Protein AF-A0A1I7A4M7-F1 (afdb_monomer_lite)

Foldseek 3Di:
DVLVVLLVVLVVLLVVLLVQLVVLLVVLVVVLVVVVVVCVVVVDDDDNVVSVLSNVVSNLVSVVSVLVSLVSVCVSPVDPVSVVVSVVSVVVSVVVVVVSVVVVVVVVVPD

InterPro domains:
  IPR012427 Protein of unknown function DUF1622 [PF07784] (28-104)
  IPR012427 Protein of unknown function DUF1622 [PTHR38468] (1-109)

Structure (mmCIF, N/CA/C/O backbone):
data_AF-A0A1I7A4M7-F1
#
_entry.id   AF-A0A1I7A4M7-F1
#
loop_
_atom_site.group_PDB
_atom_site.id
_atom_site.type_symbol
_atom_site.label_atom_id
_atom_site.label_alt_id
_atom_site.label_comp_id
_atom_site.label_asym_id
_atom_site.label_entity_id
_atom_site.label_seq_id
_atom_site.pdbx_PDB_ins_code
_atom_site.Cartn_x
_atom_site.Cartn_y
_atom_site.Cartn_z
_atom_site.occupancy
_atom_site.B_iso_or_equiv
_atom_site.auth_seq_id
_atom_site.auth_comp_id
_atom_site.auth_asym_id
_atom_site.auth_atom_id
_atom_site.pdbx_PDB_model_num
ATOM 1 N N . MET A 1 1 ? 12.542 -7.940 -30.886 1.00 61.12 1 MET A N 1
ATOM 2 C CA . MET A 1 1 ? 11.797 -9.110 -30.362 1.00 61.12 1 MET A CA 1
ATOM 3 C C . MET A 1 1 ? 11.952 -9.257 -28.851 1.00 61.12 1 MET A C 1
ATOM 5 O O . MET A 1 1 ? 10.931 -9.284 -28.189 1.00 61.12 1 MET A O 1
ATOM 9 N N . VAL A 1 2 ? 13.169 -9.281 -28.287 1.00 62.47 2 VAL A N 1
ATOM 10 C CA . VAL A 1 2 ? 13.389 -9.433 -26.826 1.00 62.47 2 VAL A CA 1
ATOM 11 C C . VAL A 1 2 ? 12.751 -8.315 -25.977 1.00 62.47 2 VAL A C 1
ATOM 13 O O . VAL A 1 2 ? 12.215 -8.607 -24.913 1.00 62.47 2 VAL A O 1
ATOM 16 N N . SER A 1 3 ? 1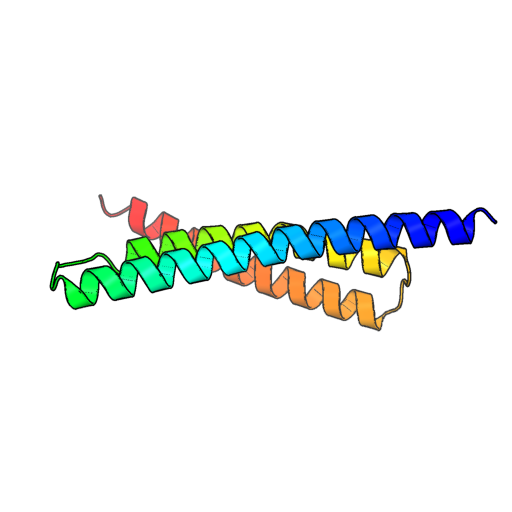2.721 -7.067 -26.464 1.00 75.94 3 SER A N 1
ATOM 17 C CA . SER A 1 3 ? 12.083 -5.941 -25.757 1.00 75.94 3 SER A CA 1
ATOM 18 C C . SER A 1 3 ? 10.575 -6.127 -25.544 1.00 75.94 3 SER A C 1
ATOM 20 O O . SER A 1 3 ? 10.093 -5.930 -24.437 1.00 75.94 3 SER A O 1
ATOM 22 N N . GLY A 1 4 ? 9.842 -6.602 -26.557 1.00 81.44 4 GLY A N 1
ATOM 23 C CA . GLY A 1 4 ? 8.390 -6.807 -26.455 1.00 81.44 4 GLY A CA 1
ATOM 24 C C . GLY A 1 4 ? 7.991 -7.926 -25.484 1.00 81.44 4 GLY A C 1
ATOM 25 O O . GLY A 1 4 ? 6.978 -7.816 -24.793 1.00 81.44 4 GLY A O 1
ATOM 26 N N . TYR A 1 5 ? 8.805 -8.983 -25.371 1.00 85.00 5 TYR A N 1
ATOM 27 C CA . TYR A 1 5 ? 8.582 -10.034 -24.370 1.00 85.00 5 TYR A CA 1
ATOM 28 C C . TYR A 1 5 ? 8.821 -9.527 -22.945 1.00 85.00 5 TYR A C 1
ATOM 30 O O . TYR A 1 5 ? 8.071 -9.895 -22.045 1.00 85.00 5 TYR A O 1
ATOM 38 N N . MET A 1 6 ? 9.826 -8.668 -22.745 1.00 85.38 6 MET A N 1
ATOM 39 C CA . MET A 1 6 ? 10.116 -8.082 -21.435 1.00 85.38 6 MET A CA 1
ATOM 40 C C . MET A 1 6 ? 9.010 -7.122 -20.985 1.00 85.38 6 MET A C 1
ATOM 42 O O . MET A 1 6 ? 8.553 -7.214 -19.852 1.00 85.38 6 MET A O 1
ATOM 46 N N . GLU A 1 7 ? 8.522 -6.255 -21.875 1.00 86.94 7 GLU A N 1
ATOM 47 C CA . GLU A 1 7 ? 7.403 -5.355 -21.565 1.00 86.94 7 GLU A CA 1
ATOM 48 C C . GLU A 1 7 ? 6.135 -6.128 -21.202 1.00 86.94 7 GLU A C 1
ATOM 50 O O . GLU A 1 7 ? 5.503 -5.847 -20.188 1.00 86.94 7 GLU A O 1
ATOM 55 N N . THR A 1 8 ? 5.796 -7.153 -21.986 1.00 89.31 8 THR A N 1
ATOM 56 C CA . THR A 1 8 ? 4.626 -7.997 -21.707 1.00 89.31 8 THR A CA 1
ATOM 57 C C . THR A 1 8 ? 4.773 -8.715 -20.366 1.00 89.31 8 THR A C 1
ATOM 59 O O . THR A 1 8 ? 3.818 -8.794 -19.597 1.00 89.31 8 THR A O 1
ATOM 62 N N . PHE A 1 9 ? 5.974 -9.214 -20.059 1.00 90.00 9 PHE A N 1
ATOM 63 C CA . PHE A 1 9 ? 6.267 -9.847 -18.777 1.00 90.00 9 PHE A CA 1
ATOM 64 C C . PHE A 1 9 ? 6.063 -8.873 -17.611 1.00 90.00 9 PHE A C 1
ATOM 66 O O . PHE A 1 9 ? 5.338 -9.200 -16.674 1.00 90.00 9 PHE A O 1
ATOM 73 N N . LEU A 1 10 ? 6.633 -7.666 -17.687 1.00 91.31 10 LEU A N 1
ATOM 74 C CA . LEU A 1 10 ? 6.471 -6.644 -16.650 1.00 91.31 10 LEU A CA 1
ATOM 75 C C . LEU A 1 10 ? 4.997 -6.280 -16.440 1.00 91.31 10 LEU A C 1
ATOM 77 O O . LEU A 1 10 ? 4.543 -6.298 -15.301 1.00 91.31 10 LEU A O 1
ATOM 81 N N . LEU A 1 11 ? 4.237 -6.061 -17.518 1.00 90.62 11 LEU A N 1
ATOM 82 C CA . LEU A 1 11 ? 2.811 -5.718 -17.450 1.00 90.62 11 LEU A CA 1
ATOM 83 C C . LEU A 1 11 ? 1.965 -6.808 -16.784 1.00 90.62 11 LEU A C 1
ATOM 85 O O . LEU A 1 11 ? 1.071 -6.507 -15.995 1.00 90.62 11 LEU A O 1
ATOM 89 N N . VAL A 1 12 ? 2.238 -8.083 -17.078 1.00 94.75 12 VAL A N 1
ATOM 90 C CA . VAL A 1 12 ? 1.516 -9.200 -16.451 1.00 94.75 12 VAL A CA 1
ATOM 91 C C . VAL A 1 12 ? 1.764 -9.219 -14.945 1.00 94.75 12 VAL A C 1
ATOM 93 O O . VAL A 1 12 ? 0.819 -9.365 -14.172 1.00 94.75 12 VAL A O 1
ATOM 96 N N . PHE A 1 13 ? 3.014 -9.054 -14.510 1.00 93.62 13 PHE A N 1
ATOM 97 C CA . PHE A 1 13 ? 3.335 -9.030 -13.084 1.00 93.62 13 PHE A CA 1
ATOM 98 C C . PHE A 1 13 ? 2.795 -7.780 -12.391 1.00 93.62 13 PHE A C 1
ATOM 100 O O . PHE A 1 13 ? 2.234 -7.900 -11.305 1.00 93.62 13 PHE A O 1
ATOM 107 N N . GLU A 1 14 ? 2.904 -6.613 -13.019 1.00 92.81 14 GLU A N 1
ATOM 108 C CA . GLU A 1 14 ? 2.339 -5.357 -12.526 1.00 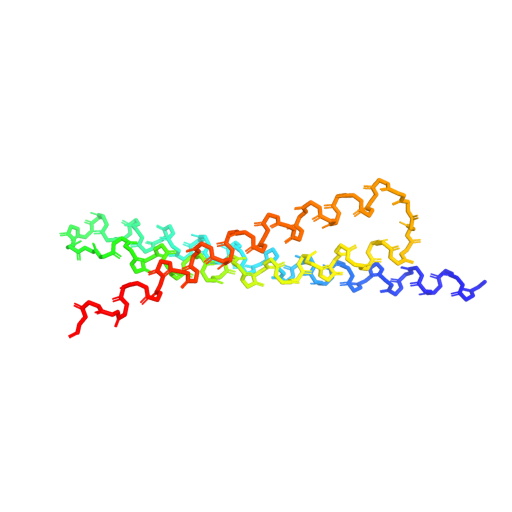92.81 14 GLU A CA 1
ATOM 109 C C . GLU A 1 14 ? 0.839 -5.512 -12.244 1.00 92.81 14 GLU A C 1
ATOM 111 O O . GLU A 1 14 ? 0.402 -5.306 -11.111 1.00 92.81 14 GLU A O 1
ATOM 116 N N . LEU A 1 15 ? 0.081 -6.032 -13.216 1.00 93.62 15 LEU A N 1
ATOM 117 C CA . LEU A 1 15 ? -1.349 -6.295 -13.066 1.00 93.62 15 LEU A CA 1
ATOM 118 C C . LEU A 1 15 ? -1.648 -7.314 -11.957 1.00 93.62 15 LEU A C 1
ATOM 120 O O . LEU A 1 15 ? -2.614 -7.157 -11.210 1.00 93.62 15 LEU A O 1
ATOM 124 N N . LEU A 1 16 ? -0.837 -8.368 -11.828 1.00 96.81 16 LEU A N 1
ATOM 125 C CA . LEU A 1 16 ? -1.013 -9.372 -10.777 1.00 96.81 16 LEU A CA 1
ATOM 126 C C . LEU A 1 16 ? -0.806 -8.776 -9.381 1.00 96.81 16 LEU A C 1
ATOM 128 O O . LEU A 1 16 ? -1.638 -8.990 -8.496 1.00 96.81 16 LEU A O 1
ATOM 132 N N . PHE A 1 17 ? 0.280 -8.028 -9.169 1.00 94.94 17 PHE A N 1
ATOM 133 C CA . PHE A 1 17 ? 0.549 -7.379 -7.884 1.00 94.94 17 PHE A CA 1
ATOM 134 C C . PHE A 1 17 ? -0.519 -6.327 -7.570 1.00 94.94 17 PHE A C 1
ATOM 136 O O . PHE A 1 17 ? -1.023 -6.295 -6.446 1.00 94.94 17 PHE A O 1
ATOM 143 N N . GLU A 1 18 ? -0.927 -5.529 -8.557 1.00 93.06 18 GLU A N 1
ATOM 144 C CA . GLU A 1 18 ? -1.997 -4.545 -8.405 1.00 93.06 18 GLU A CA 1
ATOM 145 C C . GLU A 1 18 ? -3.320 -5.211 -8.010 1.00 93.06 18 GLU A C 1
ATOM 147 O O . GLU A 1 18 ? -3.953 -4.802 -7.032 1.00 93.06 18 GLU A O 1
ATOM 152 N N . ALA A 1 19 ? -3.718 -6.282 -8.702 1.00 96.25 19 ALA A N 1
ATOM 153 C CA . ALA A 1 19 ? -4.952 -7.006 -8.418 1.00 96.25 19 ALA A CA 1
ATOM 154 C C . ALA A 1 19 ? -4.952 -7.608 -7.005 1.00 96.25 19 ALA A C 1
ATOM 156 O O . ALA A 1 19 ? -5.937 -7.480 -6.274 1.00 96.25 19 ALA A O 1
ATOM 157 N N . VAL A 1 20 ? -3.842 -8.225 -6.586 1.00 96.56 20 VAL A N 1
ATOM 158 C CA . VAL A 1 20 ? -3.710 -8.809 -5.242 1.00 96.56 20 VAL A CA 1
ATOM 159 C C . VAL A 1 20 ? -3.732 -7.723 -4.165 1.00 96.56 20 VAL A C 1
ATOM 161 O O . VAL A 1 20 ? -4.484 -7.841 -3.193 1.00 96.56 20 VAL A O 1
ATOM 164 N N . GLY A 1 21 ? -2.964 -6.644 -4.344 1.00 93.12 21 GLY A N 1
ATOM 165 C CA . GLY A 1 21 ? -2.943 -5.507 -3.422 1.00 93.12 21 GLY A CA 1
ATOM 166 C C . GLY A 1 21 ? -4.327 -4.880 -3.263 1.00 93.12 21 GLY A C 1
ATOM 167 O O . GLY A 1 21 ? -4.810 -4.707 -2.139 1.00 93.12 21 GLY A O 1
ATOM 168 N N . THR A 1 22 ? -5.006 -4.631 -4.385 1.00 93.31 22 THR A N 1
ATOM 169 C CA . THR A 1 22 ? -6.383 -4.120 -4.433 1.00 93.31 22 THR A CA 1
ATOM 170 C C . THR A 1 22 ? -7.344 -5.041 -3.689 1.00 93.31 22 THR A C 1
ATOM 172 O O . THR A 1 22 ? -8.092 -4.589 -2.820 1.00 93.31 22 THR A O 1
ATOM 175 N N . ALA A 1 23 ? -7.308 -6.346 -3.974 1.00 96.94 23 ALA A N 1
ATOM 176 C CA . ALA A 1 23 ? -8.197 -7.324 -3.355 1.00 96.94 23 ALA A CA 1
ATOM 177 C C . ALA A 1 23 ? -8.037 -7.366 -1.828 1.00 96.94 23 ALA A C 1
ATOM 179 O O . ALA A 1 23 ? -9.030 -7.410 -1.098 1.00 96.94 23 ALA A O 1
ATOM 180 N N . ILE A 1 24 ? -6.800 -7.293 -1.326 1.00 94.19 24 ILE A N 1
ATOM 181 C CA . ILE A 1 24 ? -6.505 -7.264 0.113 1.00 94.19 24 ILE A CA 1
ATOM 182 C C . ILE A 1 24 ? -7.064 -5.996 0.767 1.00 94.19 24 ILE A C 1
ATOM 184 O O . ILE A 1 24 ? -7.682 -6.085 1.835 1.00 94.19 24 ILE A O 1
ATOM 188 N N . ILE A 1 25 ? -6.867 -4.828 0.144 1.00 92.00 25 ILE A N 1
ATOM 189 C CA . ILE A 1 25 ? -7.362 -3.539 0.651 1.00 92.00 25 ILE A CA 1
ATOM 190 C C . ILE A 1 25 ? -8.891 -3.551 0.707 1.00 92.00 25 ILE A C 1
ATOM 192 O O . ILE A 1 25 ? -9.466 -3.256 1.758 1.00 92.00 25 ILE A O 1
ATOM 196 N N . ILE A 1 26 ? -9.547 -3.968 -0.381 1.00 93.75 26 ILE A N 1
ATOM 197 C CA . ILE A 1 26 ? -11.008 -4.071 -0.466 1.00 93.75 26 ILE A CA 1
ATOM 198 C C . ILE A 1 26 ? -11.538 -5.037 0.594 1.00 93.75 26 ILE A C 1
ATOM 200 O O . ILE A 1 26 ? -12.434 -4.683 1.360 1.00 93.75 26 ILE A O 1
ATOM 204 N N . TYR A 1 27 ? -10.961 -6.235 0.705 1.00 94.56 27 TYR A N 1
ATOM 205 C CA . TYR A 1 27 ? -11.366 -7.213 1.713 1.00 94.56 27 TYR A CA 1
ATOM 206 C C . TYR A 1 27 ? -11.175 -6.688 3.143 1.00 94.56 27 TYR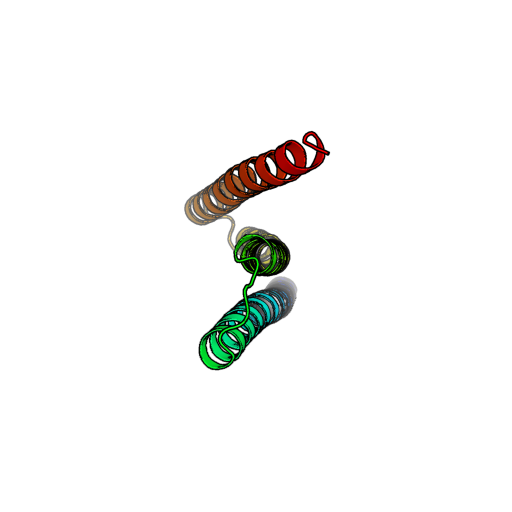 A C 1
ATOM 208 O O . TYR A 1 27 ? -12.001 -6.934 4.026 1.00 94.56 27 TYR A O 1
ATOM 216 N N . GLY A 1 28 ? -10.085 -5.961 3.400 1.00 91.88 28 GLY A N 1
ATOM 217 C CA . GLY A 1 28 ? -9.842 -5.306 4.679 1.00 91.88 28 GLY A CA 1
ATOM 218 C C . GLY A 1 28 ? -10.915 -4.281 5.022 1.00 91.88 28 GLY A C 1
ATOM 219 O O . GLY A 1 28 ? -11.487 -4.363 6.111 1.00 91.88 28 GLY A O 1
ATOM 220 N N . GLY A 1 29 ? -11.221 -3.390 4.078 1.00 91.31 29 GLY A N 1
ATOM 221 C CA . GLY A 1 29 ? -12.267 -2.377 4.202 1.00 91.31 29 GLY A CA 1
ATOM 222 C C . GLY A 1 29 ? -13.646 -2.990 4.420 1.00 91.31 29 GLY A C 1
ATOM 223 O O . GLY A 1 29 ? -14.303 -2.675 5.408 1.00 91.31 29 GLY A O 1
ATOM 224 N N . LEU A 1 30 ? -14.052 -3.938 3.571 1.00 93.94 30 LEU A N 1
ATOM 225 C CA . LEU A 1 30 ? -15.341 -4.624 3.688 1.00 93.94 30 LEU A CA 1
ATOM 226 C C . LEU A 1 30 ? -15.489 -5.345 5.029 1.00 93.94 30 LEU A C 1
ATOM 228 O O . LEU A 1 30 ? -16.518 -5.196 5.687 1.00 93.94 30 LEU A O 1
ATOM 232 N N . LYS A 1 31 ? -14.461 -6.080 5.479 1.00 92.38 31 LYS A N 1
ATOM 233 C CA . LYS A 1 31 ? -14.492 -6.754 6.788 1.00 92.38 31 LYS A CA 1
ATOM 234 C C . LYS A 1 31 ? -14.666 -5.742 7.923 1.00 92.38 31 LYS A C 1
ATOM 236 O O . LYS A 1 31 ? -15.463 -5.991 8.823 1.00 92.38 31 LYS A O 1
ATOM 241 N N . ALA A 1 32 ? -13.935 -4.627 7.891 1.00 89.62 32 ALA A N 1
ATOM 242 C CA . ALA A 1 32 ? -14.025 -3.594 8.920 1.00 89.62 32 ALA A CA 1
ATOM 243 C C . ALA A 1 32 ? -15.416 -2.942 8.942 1.00 89.62 32 ALA A C 1
ATOM 245 O O . ALA A 1 32 ? -16.041 -2.883 9.999 1.00 89.62 32 ALA A O 1
ATOM 246 N N . THR A 1 33 ? -15.942 -2.547 7.780 1.00 89.38 33 THR A N 1
ATOM 247 C CA . THR A 1 33 ? -17.286 -1.966 7.652 1.00 89.38 33 THR A CA 1
ATOM 248 C C . THR A 1 33 ? -18.365 -2.936 8.124 1.00 89.38 33 THR A C 1
ATOM 250 O O . THR A 1 33 ? -19.236 -2.551 8.898 1.00 89.38 33 THR A O 1
ATOM 253 N N . PHE A 1 34 ? -18.287 -4.211 7.733 1.00 90.56 34 PHE A N 1
ATOM 254 C CA . PHE A 1 34 ? -19.249 -5.230 8.156 1.00 90.56 34 PHE A CA 1
ATOM 255 C C . PHE A 1 34 ? -19.208 -5.459 9.673 1.00 90.56 34 PHE A C 1
ATOM 257 O O . PHE A 1 34 ? -20.249 -5.518 10.322 1.00 90.56 34 PHE A O 1
ATOM 264 N N . GLN A 1 35 ? -18.012 -5.526 10.269 1.00 86.62 35 GLN A N 1
ATOM 265 C CA . GLN A 1 35 ? -17.858 -5.663 11.720 1.00 86.62 35 GLN A CA 1
ATOM 266 C C . GLN A 1 35 ? -18.423 -4.469 12.495 1.00 86.62 35 GLN A C 1
ATOM 268 O O . GLN A 1 35 ? -19.033 -4.679 13.545 1.00 86.62 35 GLN A O 1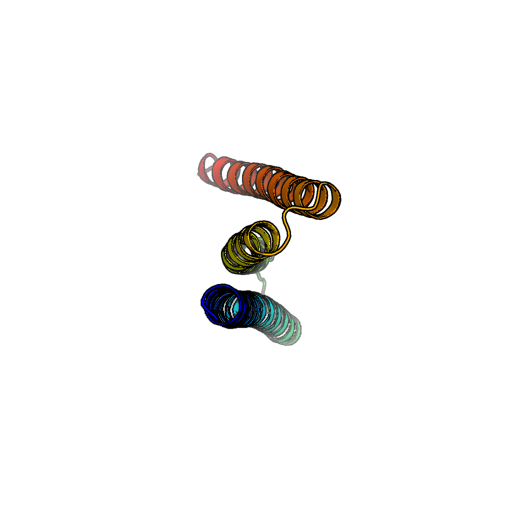
ATOM 273 N N . LEU A 1 36 ? -18.220 -3.244 11.998 1.00 85.62 36 LEU A N 1
ATOM 274 C CA . LEU A 1 36 ? -18.785 -2.033 12.594 1.00 85.62 36 LEU A CA 1
ATOM 275 C C . LEU A 1 36 ? -20.310 -2.046 12.491 1.00 85.62 36 LEU A C 1
ATOM 277 O O . LEU A 1 36 ? -20.989 -1.916 13.506 1.00 85.62 36 LEU A O 1
ATOM 281 N N . PHE A 1 37 ? -20.841 -2.305 11.296 1.00 87.19 37 PHE A N 1
ATOM 282 C CA . PHE A 1 37 ? -22.278 -2.319 11.043 1.00 87.19 37 PHE A CA 1
ATOM 283 C C . PHE A 1 37 ? -23.016 -3.347 11.911 1.00 87.19 37 PHE A C 1
ATOM 285 O O . PHE A 1 37 ? -23.982 -2.996 12.586 1.00 87.19 37 PHE A O 1
ATOM 292 N N . LEU A 1 38 ? -22.540 -4.600 11.975 1.00 83.88 38 LEU A N 1
ATOM 293 C CA . LEU A 1 38 ? -23.182 -5.615 12.818 1.00 83.88 38 LEU A CA 1
ATOM 294 C C . LEU A 1 38 ? -23.163 -5.242 14.298 1.00 83.88 38 LEU A C 1
ATOM 296 O O . LEU A 1 38 ? -24.137 -5.501 14.998 1.00 83.88 38 LEU A O 1
ATOM 300 N N . ARG A 1 39 ? -22.061 -4.681 14.802 1.00 80.62 39 ARG A N 1
ATOM 301 C CA . ARG A 1 39 ? -21.924 -4.376 16.234 1.00 80.62 39 ARG A CA 1
ATOM 302 C C . ARG A 1 39 ? -22.728 -3.154 16.654 1.00 80.62 39 ARG A C 1
ATOM 304 O O . ARG A 1 39 ? -23.249 -3.169 17.768 1.00 80.62 39 ARG A O 1
ATOM 311 N N . GLU A 1 40 ? -22.872 -2.174 15.766 1.00 82.12 40 GLU A N 1
ATOM 312 C CA . GLU A 1 40 ? -23.753 -1.021 15.954 1.00 82.12 40 GLU A CA 1
ATOM 313 C C . GLU A 1 40 ? -25.217 -1.477 16.053 1.00 82.12 40 GLU A C 1
ATOM 315 O O . GLU A 1 40 ? -25.914 -1.153 17.014 1.00 82.12 40 GLU A O 1
ATOM 320 N N . VAL A 1 41 ? -25.654 -2.354 15.139 1.00 81.19 41 VAL A N 1
ATOM 321 C CA . VAL A 1 41 ? -27.001 -2.953 15.175 1.00 81.19 41 VAL A CA 1
ATOM 322 C C . VAL A 1 41 ? -27.209 -3.802 16.436 1.00 81.19 41 VAL A C 1
ATOM 324 O O . VAL A 1 41 ? -28.289 -3.786 17.026 1.00 81.19 41 VAL A O 1
ATOM 327 N N . LEU A 1 42 ? -26.175 -4.514 16.897 1.00 80.44 42 LEU A N 1
ATOM 328 C CA . LEU A 1 42 ? -26.243 -5.383 18.077 1.00 80.44 42 LEU A CA 1
ATOM 329 C C . LEU A 1 42 ? -26.045 -4.645 19.420 1.00 80.44 42 LEU A C 1
ATOM 331 O O . LEU A 1 42 ? -26.049 -5.305 20.461 1.00 80.44 42 LEU A O 1
ATOM 335 N N . LYS A 1 43 ? -25.843 -3.313 19.418 1.00 76.25 43 LYS A N 1
ATOM 336 C CA . LYS A 1 43 ? -25.600 -2.454 20.602 1.00 76.25 43 LYS A CA 1
ATOM 337 C C . LYS A 1 43 ? -24.561 -3.009 21.590 1.00 76.25 43 LYS A C 1
ATOM 339 O O . LYS A 1 43 ? -24.693 -2.864 22.807 1.00 76.25 43 LYS A O 1
ATOM 344 N N . ARG A 1 44 ? -23.528 -3.694 21.095 1.00 70.81 44 ARG A N 1
ATOM 345 C CA . ARG A 1 44 ? -22.465 -4.257 21.945 1.00 70.81 44 ARG A CA 1
ATOM 346 C C . ARG A 1 44 ? -21.337 -3.236 22.107 1.00 70.81 44 ARG A C 1
ATOM 348 O O . ARG A 1 44 ? -20.917 -2.668 21.100 1.00 70.81 44 ARG A O 1
ATOM 355 N N . PRO A 1 45 ? -20.769 -3.063 23.318 1.00 66.00 45 PRO A N 1
ATOM 356 C CA . PRO A 1 45 ? -19.549 -2.283 23.469 1.00 66.00 45 PRO A CA 1
ATOM 357 C C . PRO A 1 45 ? -18.461 -2.926 22.608 1.00 66.00 45 PRO A C 1
ATOM 359 O O . PRO A 1 45 ? -18.212 -4.136 22.680 1.00 66.00 45 PRO A O 1
ATOM 362 N N . TYR A 1 46 ? -17.853 -2.133 21.735 1.00 67.44 46 TYR A N 1
ATOM 363 C CA . TYR A 1 46 ? -16.808 -2.603 20.845 1.00 67.44 46 TYR A CA 1
ATOM 364 C C . TYR A 1 46 ? -15.588 -1.711 20.953 1.00 67.44 46 TYR A C 1
ATOM 366 O O . TYR A 1 46 ? -15.667 -0.521 21.238 1.00 67.44 46 TYR A O 1
ATOM 374 N N . ASN A 1 47 ? -14.436 -2.331 20.739 1.00 77.50 47 ASN A N 1
ATOM 375 C CA . ASN A 1 47 ? -13.178 -1.628 20.785 1.00 77.50 47 ASN A CA 1
ATOM 376 C C . ASN A 1 47 ? -12.849 -1.153 19.361 1.00 77.50 47 ASN A C 1
ATOM 378 O O . ASN A 1 47 ? -12.306 -1.915 18.555 1.00 77.50 47 ASN A O 1
ATOM 382 N N . LEU A 1 48 ? -13.251 0.086 19.054 1.00 77.81 48 LEU A N 1
ATOM 383 C CA . LEU A 1 48 ? -12.965 0.793 17.798 1.00 77.81 48 LEU A CA 1
ATOM 384 C C . LEU A 1 48 ? -11.491 0.683 17.406 1.00 77.81 48 LEU A C 1
ATOM 386 O O . LEU A 1 48 ? -11.167 0.464 16.238 1.00 77.81 48 LEU A O 1
ATOM 390 N N . GLU A 1 49 ? -10.597 0.767 18.390 1.00 78.75 49 GLU A N 1
ATOM 391 C CA . GLU A 1 49 ? -9.156 0.700 18.169 1.00 78.75 49 GLU A CA 1
ATOM 392 C C . GLU A 1 49 ? -8.730 -0.662 17.621 1.00 78.75 49 GLU A C 1
ATOM 394 O O . GLU A 1 49 ? -7.860 -0.728 16.754 1.00 78.75 49 GLU A O 1
ATOM 399 N N . LYS A 1 50 ? -9.372 -1.759 18.048 1.00 81.62 50 LYS A N 1
ATOM 400 C CA . LYS A 1 50 ? -9.074 -3.100 17.516 1.00 81.62 50 LYS A CA 1
ATOM 401 C C . LYS A 1 50 ? -9.452 -3.217 16.040 1.00 81.62 50 LYS A C 1
ATOM 403 O O . LYS A 1 50 ? -8.633 -3.689 15.253 1.00 81.62 50 LYS A O 1
ATOM 408 N N . VAL A 1 51 ? -10.647 -2.758 15.658 1.00 84.88 51 VAL A N 1
ATOM 409 C CA . VAL A 1 51 ? -11.108 -2.792 14.255 1.00 84.88 51 VAL A CA 1
ATOM 410 C C . VAL A 1 51 ? -10.230 -1.894 13.385 1.00 84.88 51 VAL A C 1
ATOM 412 O O . VAL A 1 51 ? -9.763 -2.329 12.332 1.00 84.88 51 VAL A O 1
ATOM 415 N N . ARG A 1 52 ? -9.923 -0.677 13.856 1.00 83.56 52 ARG A N 1
ATOM 416 C CA . ARG A 1 52 ? -9.013 0.252 13.174 1.00 83.56 52 ARG A CA 1
ATOM 417 C C . ARG A 1 52 ? -7.634 -0.370 12.979 1.00 83.56 52 ARG A C 1
ATOM 419 O O . ARG A 1 52 ? -7.117 -0.355 11.872 1.00 83.56 52 ARG A O 1
ATOM 426 N N . LYS A 1 53 ? -7.057 -0.985 14.013 1.00 83.94 53 LYS A N 1
ATOM 427 C CA . LYS A 1 53 ? -5.739 -1.630 13.940 1.00 83.94 53 LYS A CA 1
ATOM 428 C C . LYS A 1 53 ? -5.714 -2.807 12.965 1.00 83.94 53 LYS A C 1
ATOM 430 O O . LYS A 1 53 ? -4.741 -2.954 12.230 1.00 83.94 53 LYS A O 1
ATOM 435 N N . GLU A 1 54 ? -6.751 -3.646 12.939 1.00 86.69 54 GLU A N 1
ATOM 436 C CA . GLU A 1 54 ? -6.860 -4.728 11.949 1.00 86.69 54 GLU A CA 1
ATOM 437 C C . GLU A 1 54 ? -6.997 -4.192 10.519 1.00 86.69 54 GLU A C 1
ATOM 439 O O . GLU A 1 54 ? -6.326 -4.696 9.616 1.00 86.69 54 GLU A O 1
ATOM 444 N N . LEU A 1 55 ? -7.826 -3.164 10.312 1.00 87.25 55 LEU A N 1
ATOM 445 C CA . LEU A 1 55 ? -7.982 -2.507 9.016 1.00 87.25 55 LEU A CA 1
ATOM 446 C C . LEU A 1 55 ? -6.652 -1.923 8.542 1.00 87.25 55 LEU A C 1
ATOM 448 O O . LEU A 1 55 ? -6.198 -2.254 7.448 1.00 87.25 55 LEU A O 1
ATOM 452 N N . THR A 1 56 ? -5.991 -1.119 9.378 1.00 84.19 56 THR A N 1
ATOM 453 C CA . THR A 1 56 ? -4.735 -0.471 9.003 1.00 84.19 56 THR A CA 1
ATOM 454 C C . THR A 1 56 ? -3.651 -1.494 8.683 1.00 84.19 56 THR A C 1
ATOM 456 O O . THR A 1 56 ? -2.928 -1.309 7.713 1.00 84.19 56 THR A O 1
ATOM 459 N N . LYS A 1 57 ? -3.566 -2.614 9.417 1.00 87.25 57 LYS A N 1
ATOM 460 C CA . LYS A 1 57 ? -2.634 -3.706 9.082 1.00 87.25 57 LYS A CA 1
ATOM 461 C C . LYS A 1 57 ? -2.873 -4.269 7.682 1.00 87.25 57 LYS A C 1
ATOM 463 O O . LYS A 1 57 ? -1.919 -4.449 6.935 1.00 87.25 57 LYS A O 1
ATOM 468 N N . LYS A 1 58 ? -4.130 -4.541 7.318 1.00 88.62 58 LYS A N 1
ATOM 469 C CA . LYS A 1 58 ? -4.469 -5.084 5.993 1.00 88.62 58 LYS A CA 1
ATOM 470 C C . LYS A 1 58 ? -4.212 -4.082 4.874 1.00 88.62 58 LYS A C 1
ATOM 472 O O . LYS A 1 58 ? -3.667 -4.463 3.847 1.00 88.62 58 LYS A O 1
ATOM 477 N N . VAL A 1 59 ? -4.565 -2.814 5.085 1.00 87.19 59 VAL A N 1
ATOM 478 C CA . VAL A 1 59 ? -4.279 -1.742 4.123 1.00 87.19 59 VAL A CA 1
ATOM 479 C C . VAL A 1 59 ? -2.770 -1.585 3.940 1.00 87.19 59 VAL A C 1
ATOM 481 O O . VAL A 1 59 ? -2.291 -1.561 2.811 1.00 87.19 59 VAL A O 1
ATOM 484 N N . LEU A 1 60 ? -2.004 -1.559 5.035 1.00 86.94 60 LEU A N 1
ATOM 485 C CA . LEU A 1 60 ? -0.549 -1.416 4.986 1.00 86.94 60 LEU A CA 1
ATOM 486 C C . LEU A 1 60 ? 0.129 -2.594 4.277 1.00 86.94 60 LEU A C 1
ATOM 488 O O . LEU A 1 60 ? 1.115 -2.372 3.578 1.00 86.94 60 LEU A O 1
ATOM 492 N N . PHE A 1 61 ? -0.410 -3.807 4.435 1.00 89.69 61 PHE A N 1
ATOM 493 C CA . PHE A 1 61 ? 0.041 -5.000 3.721 1.00 89.69 61 PHE A CA 1
ATOM 494 C C . PHE A 1 61 ? -0.306 -4.945 2.227 1.00 89.69 61 PHE A C 1
ATOM 496 O O . PHE A 1 61 ? 0.563 -5.171 1.396 1.00 89.69 61 PHE A O 1
ATOM 503 N N . GLY A 1 62 ? -1.534 -4.563 1.856 1.00 89.69 62 GLY A N 1
ATOM 504 C CA . GLY A 1 62 ? -1.907 -4.387 0.446 1.00 89.69 62 GLY A CA 1
ATOM 505 C C . GLY A 1 62 ? -1.035 -3.350 -0.272 1.00 89.69 62 GLY A C 1
ATOM 506 O O . GLY A 1 62 ? -0.652 -3.546 -1.420 1.00 89.69 62 GLY A O 1
ATOM 507 N N . LEU A 1 63 ? -0.619 -2.297 0.436 1.00 88.19 63 LEU A N 1
ATOM 508 C CA . LEU A 1 63 ? 0.322 -1.299 -0.075 1.00 88.19 63 LEU A CA 1
ATOM 509 C C . LEU A 1 63 ? 1.748 -1.841 -0.323 1.00 88.19 63 LEU A C 1
ATOM 511 O O . LEU A 1 63 ? 2.513 -1.183 -1.023 1.00 88.19 63 LEU A O 1
ATOM 515 N N . GLU A 1 64 ? 2.137 -3.015 0.198 1.00 88.75 64 GLU A N 1
ATOM 516 C CA . GLU A 1 64 ? 3.413 -3.673 -0.168 1.00 88.75 64 GLU A CA 1
ATOM 517 C C . GLU A 1 64 ? 3.441 -4.062 -1.633 1.00 88.75 64 GLU A C 1
ATOM 519 O O . GLU A 1 64 ? 4.439 -3.831 -2.311 1.00 88.75 64 GLU A O 1
ATOM 524 N N . PHE A 1 65 ? 2.315 -4.560 -2.135 1.00 91.38 65 PHE A N 1
ATOM 525 C CA . PHE A 1 65 ? 2.157 -4.940 -3.531 1.00 91.38 65 PHE A CA 1
ATOM 526 C C . PHE A 1 65 ? 2.243 -3.713 -4.443 1.00 91.38 65 PHE A C 1
ATOM 528 O O . PHE A 1 65 ? 2.896 -3.767 -5.479 1.00 91.38 65 PHE A O 1
ATOM 535 N N . TYR A 1 66 ? 1.688 -2.575 -4.019 1.00 87.75 66 TYR A N 1
ATOM 536 C CA . TYR A 1 66 ? 1.765 -1.324 -4.779 1.00 87.75 66 TYR A CA 1
ATOM 537 C C . TYR A 1 66 ? 3.173 -0.720 -4.853 1.00 87.75 66 TYR A C 1
ATOM 539 O O . TYR A 1 66 ? 3.486 -0.053 -5.835 1.00 87.75 66 TYR A O 1
ATOM 547 N N . ILE A 1 67 ? 4.047 -0.973 -3.868 1.00 87.38 67 ILE A N 1
ATOM 548 C CA . ILE A 1 67 ? 5.470 -0.630 -4.025 1.00 87.38 67 ILE A CA 1
ATOM 549 C C . ILE A 1 67 ? 6.075 -1.441 -5.170 1.00 87.38 67 ILE A C 1
ATOM 551 O O . ILE A 1 67 ? 6.797 -0.881 -5.989 1.00 87.38 67 ILE A O 1
ATOM 555 N N . VAL A 1 68 ? 5.779 -2.743 -5.240 1.00 90.12 68 VAL A N 1
ATOM 556 C CA . VAL A 1 68 ? 6.291 -3.608 -6.311 1.00 90.12 68 VAL A CA 1
ATOM 557 C C . VAL A 1 68 ? 5.775 -3.141 -7.671 1.00 90.12 68 VAL A C 1
ATOM 559 O O . VAL A 1 68 ? 6.580 -2.981 -8.578 1.00 90.12 68 VAL A O 1
ATOM 562 N N . VAL A 1 69 ? 4.476 -2.842 -7.789 1.00 89.69 69 VAL A N 1
ATOM 563 C CA . VAL A 1 69 ? 3.859 -2.250 -8.995 1.00 89.69 69 VAL A CA 1
ATOM 564 C C . VAL A 1 69 ? 4.618 -1.003 -9.440 1.00 89.69 69 VAL A C 1
ATOM 566 O O . VAL A 1 69 ? 5.058 -0.920 -10.580 1.00 89.69 69 VAL A O 1
ATOM 569 N N . ALA A 1 70 ? 4.854 -0.064 -8.525 1.00 85.06 70 ALA A N 1
ATOM 570 C CA . ALA A 1 70 ? 5.529 1.181 -8.859 1.00 85.06 70 ALA A CA 1
ATOM 571 C C . ALA A 1 70 ? 7.014 0.974 -9.235 1.00 85.06 70 ALA A C 1
ATOM 573 O O . ALA A 1 70 ? 7.507 1.633 -10.146 1.00 85.06 70 ALA A O 1
ATOM 574 N N . ILE A 1 71 ? 7.724 0.024 -8.607 1.00 86.62 71 ILE A N 1
ATOM 575 C CA . ILE A 1 71 ? 9.081 -0.369 -9.034 1.00 86.62 71 ILE A CA 1
ATOM 576 C C . ILE A 1 71 ? 9.047 -0.959 -10.451 1.00 86.62 71 ILE A C 1
ATOM 578 O O . ILE A 1 71 ? 9.839 -0.544 -11.294 1.00 86.62 71 ILE A O 1
ATOM 582 N N . LEU A 1 72 ? 8.132 -1.894 -10.732 1.00 88.38 72 LEU A N 1
ATOM 583 C CA . LEU A 1 72 ? 7.981 -2.513 -12.054 1.00 88.38 72 LEU A CA 1
ATOM 584 C C . LEU A 1 72 ? 7.668 -1.470 -13.139 1.00 88.38 72 LEU A C 1
ATOM 586 O O . LEU A 1 72 ? 8.278 -1.523 -14.207 1.00 88.38 72 LEU A O 1
ATOM 590 N N . GLY A 1 73 ? 6.814 -0.487 -12.835 1.00 85.06 73 GLY A N 1
ATOM 591 C CA . GLY A 1 73 ? 6.528 0.654 -13.708 1.00 85.06 73 GLY A CA 1
ATOM 592 C C . GLY A 1 73 ? 7.792 1.444 -14.064 1.00 85.06 73 GLY A C 1
ATOM 593 O O . GLY A 1 73 ? 8.105 1.603 -15.242 1.00 85.06 73 GLY A O 1
ATOM 594 N N . THR A 1 74 ? 8.607 1.796 -13.061 1.00 84.62 74 THR A N 1
ATOM 595 C CA . THR A 1 74 ? 9.866 2.533 -13.292 1.00 84.62 74 THR A CA 1
ATOM 596 C C . THR A 1 74 ? 10.941 1.732 -14.035 1.00 84.62 74 THR A C 1
ATOM 598 O O . THR A 1 74 ? 11.815 2.324 -14.665 1.00 84.62 74 THR A O 1
ATOM 601 N N . LEU A 1 75 ? 10.902 0.393 -13.984 1.00 85.00 75 LEU A N 1
ATOM 602 C CA . LEU A 1 75 ? 11.780 -0.460 -14.797 1.00 85.00 75 LEU A CA 1
ATOM 603 C C . LEU A 1 75 ? 11.373 -0.469 -16.275 1.00 85.00 75 LEU A C 1
ATOM 605 O O . LEU A 1 75 ? 12.221 -0.714 -17.133 1.00 85.00 75 LEU A O 1
ATOM 609 N N . ARG A 1 76 ? 10.089 -0.232 -16.564 1.00 82.19 76 ARG A N 1
ATOM 610 C CA . ARG A 1 76 ? 9.545 -0.164 -17.922 1.00 82.19 76 ARG A CA 1
ATOM 611 C C . ARG A 1 76 ? 9.791 1.205 -18.553 1.00 82.19 76 ARG A C 1
ATOM 613 O O . ARG A 1 76 ? 10.270 1.255 -19.681 1.00 82.19 76 ARG A O 1
ATOM 620 N N . ASP A 1 77 ? 9.485 2.286 -17.838 1.00 76.56 77 ASP A N 1
ATOM 621 C CA . ASP A 1 77 ? 9.726 3.659 -18.295 1.00 76.56 77 ASP A CA 1
ATOM 622 C C . ASP A 1 77 ? 10.397 4.490 -17.185 1.00 76.56 77 ASP A C 1
ATOM 624 O O . ASP A 1 77 ? 9.733 5.014 -16.288 1.00 76.56 77 ASP A O 1
ATOM 628 N N . PRO A 1 78 ? 11.735 4.618 -17.195 1.00 74.31 78 PRO A N 1
ATOM 629 C CA . PRO A 1 78 ? 12.470 5.363 -16.179 1.00 74.31 78 PRO A CA 1
ATOM 630 C C . PRO A 1 78 ? 12.381 6.886 -16.405 1.00 74.31 78 PRO A C 1
ATOM 632 O O . PRO A 1 78 ? 13.396 7.575 -16.533 1.00 74.31 78 PRO A O 1
ATOM 635 N N . SER A 1 79 ? 11.170 7.444 -16.443 1.00 79.81 79 SER A N 1
ATOM 636 C CA . SER A 1 79 ? 10.941 8.890 -16.478 1.00 79.81 79 SER A CA 1
ATOM 637 C C . SER A 1 79 ? 11.164 9.515 -15.097 1.00 79.81 79 SER A C 1
ATOM 639 O O . SER A 1 79 ? 10.692 9.012 -14.074 1.00 79.81 79 SER A O 1
ATOM 641 N N . SER A 1 80 ? 11.825 10.678 -15.044 1.00 71.19 80 SER A N 1
ATOM 642 C CA . SER A 1 80 ? 12.040 11.438 -13.799 1.00 71.19 80 SER A CA 1
ATOM 643 C C . SER A 1 80 ? 10.737 11.757 -13.049 1.00 71.19 80 SER A C 1
ATOM 645 O O . SER A 1 80 ? 10.755 11.921 -11.829 1.00 71.19 80 SER A O 1
ATOM 647 N N . GLN A 1 81 ? 9.604 11.839 -13.757 1.00 78.19 81 GLN A N 1
ATOM 648 C CA . GLN A 1 81 ? 8.285 12.047 -13.152 1.00 78.19 81 GLN A CA 1
ATOM 649 C C . GLN A 1 81 ? 7.762 10.792 -12.438 1.00 78.19 81 GLN A C 1
ATOM 651 O O . GLN A 1 81 ? 7.240 10.907 -11.328 1.00 78.19 81 GLN A O 1
ATOM 656 N N . GLU A 1 82 ? 7.936 9.605 -13.025 1.00 73.44 82 GLU A N 1
ATOM 657 C CA . GLU A 1 82 ? 7.527 8.340 -12.397 1.00 73.44 82 GLU A CA 1
ATOM 658 C C . GLU A 1 82 ? 8.370 8.038 -11.155 1.00 73.44 82 GLU A C 1
ATOM 660 O O . GLU A 1 82 ? 7.836 7.653 -10.114 1.00 73.44 82 GLU A O 1
ATOM 665 N N . LEU A 1 83 ? 9.675 8.321 -11.212 1.00 77.75 83 LEU A N 1
ATOM 666 C CA . LEU A 1 83 ? 10.574 8.192 -10.062 1.00 77.75 83 LEU A CA 1
ATOM 667 C C . LEU A 1 83 ? 10.183 9.124 -8.901 1.00 77.75 83 LEU A C 1
ATOM 669 O O . LEU A 1 83 ? 10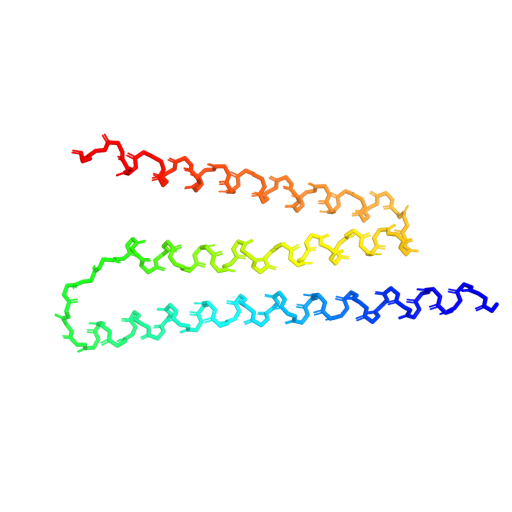.254 8.722 -7.739 1.00 77.75 83 LEU A O 1
ATOM 673 N N . LEU A 1 84 ? 9.733 10.350 -9.193 1.00 83.00 84 LEU A N 1
ATOM 674 C CA . LEU A 1 84 ? 9.223 11.288 -8.185 1.00 83.00 84 LEU A CA 1
ATOM 675 C C . LEU A 1 84 ? 7.919 10.798 -7.538 1.00 83.00 84 LEU A C 1
ATOM 677 O O . LEU A 1 84 ? 7.778 10.880 -6.316 1.00 83.00 84 LEU A O 1
ATOM 681 N N . LEU A 1 85 ? 6.985 10.267 -8.333 1.00 78.25 85 LEU A N 1
ATOM 682 C CA . LEU A 1 85 ? 5.745 9.663 -7.833 1.00 78.25 85 LEU A CA 1
ATOM 683 C C . LEU A 1 85 ? 6.032 8.454 -6.937 1.00 78.25 85 LEU A C 1
ATOM 685 O O . LEU A 1 85 ? 5.506 8.381 -5.823 1.00 78.25 85 LEU A O 1
ATOM 689 N N . LEU A 1 86 ? 6.917 7.555 -7.377 1.00 78.12 86 LEU A N 1
ATOM 690 C CA . LEU A 1 86 ? 7.367 6.407 -6.590 1.00 78.12 86 LEU A CA 1
ATOM 691 C C . LEU A 1 86 ? 7.996 6.867 -5.267 1.00 78.12 86 LEU A C 1
ATOM 693 O O . LEU A 1 86 ? 7.608 6.391 -4.198 1.00 78.12 86 LEU A O 1
ATOM 697 N N . GLY A 1 87 ? 8.914 7.836 -5.320 1.00 81.12 87 GLY A N 1
ATOM 698 C CA . GLY A 1 87 ? 9.547 8.413 -4.135 1.00 81.12 87 GLY A CA 1
ATOM 699 C C . GLY A 1 87 ? 8.531 8.991 -3.147 1.00 81.12 87 GLY A C 1
ATOM 700 O O . GLY A 1 87 ? 8.606 8.709 -1.950 1.00 81.12 87 GLY A O 1
ATOM 701 N N . GLY A 1 88 ? 7.534 9.735 -3.638 1.00 87.00 88 GLY A N 1
ATOM 702 C CA . GLY A 1 88 ? 6.463 10.304 -2.817 1.00 87.00 88 GLY A CA 1
ATOM 703 C C . GLY A 1 88 ? 5.605 9.242 -2.125 1.00 87.00 88 GLY A C 1
ATOM 704 O O . GLY A 1 88 ? 5.383 9.321 -0.914 1.00 87.00 88 GLY A O 1
ATOM 705 N N . VAL A 1 89 ? 5.171 8.213 -2.858 1.00 80.06 89 VAL A N 1
ATOM 706 C CA . VAL A 1 89 ? 4.369 7.106 -2.305 1.00 80.06 89 VAL A CA 1
ATOM 707 C C . VAL A 1 89 ? 5.145 6.342 -1.228 1.00 80.06 89 VAL A C 1
ATOM 709 O O . VAL A 1 89 ? 4.610 6.084 -0.145 1.00 80.06 89 VAL A O 1
ATOM 712 N N . VAL A 1 90 ? 6.418 6.021 -1.480 1.00 79.12 90 VAL A N 1
ATOM 713 C CA . VAL A 1 90 ? 7.284 5.322 -0.515 1.00 79.12 90 VAL A CA 1
ATOM 714 C C . VAL A 1 90 ? 7.494 6.159 0.751 1.00 79.12 90 VAL A C 1
ATOM 716 O O . VAL A 1 90 ? 7.432 5.624 1.863 1.00 79.12 90 VAL A O 1
ATOM 719 N N . LEU A 1 91 ? 7.688 7.473 0.609 1.00 85.81 91 LEU A N 1
ATOM 720 C CA . LEU A 1 91 ? 7.893 8.387 1.733 1.00 85.81 91 LEU A CA 1
ATOM 721 C C . LEU A 1 91 ? 6.635 8.484 2.605 1.00 85.81 91 LEU A C 1
ATOM 723 O O . LEU A 1 91 ? 6.718 8.266 3.815 1.00 85.81 91 LEU A O 1
ATOM 727 N N . ILE A 1 92 ? 5.460 8.704 2.001 1.00 83.06 92 ILE A N 1
ATOM 728 C CA . ILE A 1 92 ? 4.170 8.727 2.714 1.00 83.06 92 ILE A CA 1
ATOM 729 C C . ILE A 1 92 ? 3.965 7.420 3.483 1.00 83.06 92 ILE A C 1
ATOM 731 O O . ILE A 1 92 ? 3.625 7.438 4.668 1.00 83.06 92 ILE A O 1
ATOM 735 N N . ARG A 1 93 ? 4.217 6.276 2.840 1.00 79.38 93 ARG A N 1
ATOM 736 C CA . ARG A 1 93 ? 4.047 4.965 3.470 1.00 79.38 93 ARG A CA 1
ATOM 737 C C . ARG A 1 93 ? 5.009 4.752 4.634 1.00 79.38 93 ARG A C 1
ATOM 739 O O . ARG A 1 93 ? 4.597 4.220 5.662 1.00 79.38 93 ARG A O 1
ATOM 746 N N . THR A 1 94 ? 6.258 5.186 4.494 1.00 82.38 94 THR A N 1
ATOM 747 C CA . THR A 1 94 ? 7.266 5.104 5.558 1.00 82.38 94 THR A CA 1
ATOM 748 C C . THR A 1 94 ? 6.850 5.940 6.762 1.00 82.38 94 THR A C 1
ATOM 750 O O . THR A 1 94 ? 6.870 5.445 7.887 1.00 82.38 94 THR A O 1
ATOM 753 N N . VAL A 1 95 ? 6.400 7.176 6.533 1.00 84.81 95 VAL A N 1
ATOM 754 C CA . VAL A 1 95 ? 5.923 8.069 7.596 1.00 84.81 95 VAL A CA 1
ATOM 755 C C . VAL A 1 95 ? 4.704 7.467 8.298 1.00 84.81 95 VAL A C 1
ATOM 757 O O . VAL A 1 95 ? 4.720 7.306 9.517 1.00 84.81 95 VAL A O 1
ATOM 760 N N . LEU A 1 96 ? 3.673 7.058 7.552 1.00 78.12 96 LEU A N 1
ATOM 761 C CA . LEU A 1 96 ? 2.469 6.450 8.131 1.00 78.12 96 LEU A CA 1
ATOM 762 C C . LEU A 1 96 ? 2.779 5.145 8.878 1.00 78.12 96 LEU A C 1
ATOM 764 O O . LEU A 1 96 ? 2.285 4.932 9.986 1.00 78.12 96 LEU A O 1
ATOM 768 N N . GLY A 1 97 ? 3.616 4.284 8.296 1.00 75.81 97 GLY A N 1
ATOM 769 C CA . GLY A 1 97 ? 4.060 3.036 8.910 1.00 75.81 97 GLY A CA 1
ATOM 770 C C . GLY A 1 97 ? 4.840 3.272 10.203 1.00 75.81 97 GLY A C 1
ATOM 771 O O . GLY A 1 97 ? 4.632 2.553 11.182 1.00 75.81 97 GLY A O 1
ATOM 772 N N . TYR A 1 98 ? 5.679 4.310 10.240 1.00 81.69 98 TYR A N 1
ATOM 773 C CA . TYR A 1 98 ? 6.403 4.735 11.435 1.00 81.69 98 TYR A CA 1
ATOM 774 C C . TYR A 1 98 ? 5.453 5.222 12.536 1.00 81.69 98 TYR A C 1
ATOM 776 O O . TYR A 1 98 ? 5.523 4.716 13.656 1.00 81.69 98 TYR A O 1
ATOM 784 N N . PHE A 1 99 ? 4.529 6.140 12.227 1.00 81.69 99 PHE A N 1
ATOM 785 C CA . PHE A 1 99 ? 3.555 6.657 13.199 1.00 81.69 99 PHE A CA 1
ATOM 786 C C . PHE A 1 99 ? 2.678 5.548 13.780 1.00 81.69 99 PHE A C 1
ATOM 788 O O . PHE A 1 99 ? 2.531 5.452 14.996 1.00 81.69 99 PHE A O 1
ATOM 795 N N . LEU A 1 100 ? 2.166 4.655 12.932 1.00 73.56 100 LEU A N 1
ATOM 796 C CA . LEU A 1 100 ? 1.336 3.544 13.383 1.00 73.56 100 LEU A CA 1
ATOM 797 C C . LEU A 1 100 ? 2.130 2.546 14.238 1.00 73.56 100 LEU A C 1
ATOM 799 O O . LEU A 1 100 ? 1.639 2.059 15.256 1.00 73.56 100 LEU A O 1
ATOM 803 N N . SER A 1 101 ? 3.367 2.233 13.841 1.00 74.62 101 SER A N 1
ATOM 804 C CA . SER A 1 101 ? 4.246 1.354 14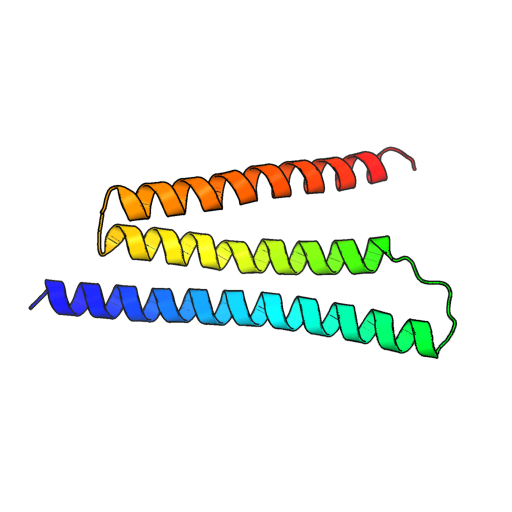.623 1.00 74.62 101 SER A CA 1
ATOM 805 C C . SER A 1 101 ? 4.570 1.961 15.984 1.00 74.62 101 SER A C 1
ATOM 807 O O . SER A 1 101 ? 4.621 1.233 16.977 1.00 74.62 101 SER A O 1
ATOM 809 N N . LYS A 1 102 ? 4.745 3.287 16.038 1.00 79.94 102 LYS A N 1
ATOM 810 C CA . LYS A 1 102 ? 4.945 4.036 17.276 1.00 79.94 102 LYS A CA 1
ATOM 811 C C . LYS A 1 102 ? 3.714 3.950 18.178 1.00 79.94 102 LYS A C 1
ATOM 813 O O . LYS A 1 102 ? 3.869 3.484 19.302 1.00 79.94 102 LYS A O 1
ATOM 818 N N . GLU A 1 103 ? 2.518 4.275 17.673 1.00 71.44 103 GLU A N 1
ATOM 819 C CA . GLU A 1 103 ? 1.261 4.145 18.431 1.00 71.44 103 GLU A CA 1
ATOM 820 C C . GLU A 1 103 ? 1.140 2.735 19.023 1.00 71.44 103 GLU A C 1
ATOM 822 O O . GLU A 1 103 ? 0.995 2.566 20.229 1.00 71.44 103 GLU A O 1
ATOM 827 N N . ILE A 1 104 ? 1.309 1.691 18.203 1.00 70.75 104 ILE A N 1
ATOM 828 C CA . ILE A 1 104 ? 1.206 0.291 18.645 1.00 70.75 104 ILE A CA 1
ATOM 829 C C . ILE A 1 104 ? 2.199 -0.056 19.765 1.00 70.75 104 ILE A C 1
ATOM 831 O O . ILE A 1 104 ? 1.865 -0.879 20.622 1.00 70.75 104 ILE A O 1
ATOM 835 N N . LYS A 1 105 ? 3.412 0.505 19.734 1.00 73.81 105 LYS A N 1
ATOM 836 C CA . LYS A 1 105 ? 4.454 0.250 20.735 1.00 73.81 105 LYS A CA 1
ATOM 837 C C . LYS A 1 105 ? 4.157 0.974 22.046 1.00 73.81 105 LYS A C 1
ATOM 839 O O . LYS A 1 105 ? 4.361 0.394 23.105 1.00 73.81 105 LYS A O 1
ATOM 844 N N . GLU A 1 106 ? 3.618 2.184 21.960 1.00 70.38 106 GLU A N 1
ATOM 845 C CA . GLU A 1 106 ? 3.197 2.996 23.104 1.00 70.38 106 GLU A CA 1
ATOM 846 C C . GLU A 1 106 ? 2.037 2.326 23.862 1.00 70.38 106 GLU A C 1
ATOM 848 O O . GLU A 1 106 ? 2.086 2.208 25.081 1.00 70.38 106 GLU A O 1
ATOM 853 N N . TYR A 1 107 ? 1.084 1.712 23.148 1.00 58.59 107 TYR A N 1
ATOM 854 C CA . TYR A 1 107 ? 0.019 0.903 23.764 1.00 58.59 107 TYR A CA 1
ATOM 855 C C . TYR A 1 107 ? 0.507 -0.363 24.486 1.00 58.59 107 TYR A C 1
ATOM 857 O O . TYR A 1 107 ? -0.196 -0.864 25.355 1.00 58.59 107 TYR A O 1
ATOM 865 N N . LYS A 1 108 ? 1.666 -0.930 24.119 1.00 56.84 108 LYS A N 1
ATOM 866 C CA . LYS A 1 108 ? 2.200 -2.147 24.762 1.00 56.84 108 LYS A CA 1
ATOM 867 C C . LYS A 1 108 ? 2.989 -1.875 26.043 1.00 56.84 108 LYS A C 1
ATOM 869 O O . LYS A 1 108 ? 3.320 -2.831 26.731 1.00 56.84 108 LYS A O 1
ATOM 874 N N . LEU A 1 109 ? 3.336 -0.620 26.320 1.00 57.28 109 LEU A N 1
ATOM 875 C CA . LEU A 1 109 ? 4.142 -0.240 27.483 1.00 57.28 109 LEU A CA 1
ATOM 876 C C . LEU A 1 109 ? 3.291 0.212 28.685 1.00 57.28 109 LEU A C 1
ATOM 878 O O . LEU A 1 109 ? 3.851 0.559 29.718 1.00 57.28 109 LEU A O 1
ATOM 882 N N . GLY A 1 110 ? 1.964 0.264 28.518 1.00 51.53 110 GLY A N 1
ATOM 883 C CA . GLY A 1 110 ? 0.995 0.682 29.537 1.00 51.53 110 GLY A CA 1
ATOM 884 C C . GLY A 1 110 ? 0.243 -0.462 30.230 1.00 51.53 110 GLY A C 1
ATOM 885 O O . GLY A 1 110 ? -0.718 -0.179 30.942 1.00 51.53 110 GLY A O 1
ATOM 886 N N . GLU A 1 111 ? 0.648 -1.718 30.007 1.00 42.00 111 GLU A N 1
ATOM 887 C CA . GLU A 1 111 ? 0.316 -2.874 30.865 1.00 42.00 111 GLU A CA 1
ATOM 888 C C . GLU A 1 111 ? 1.543 -3.247 31.703 1.00 42.00 111 GLU A C 1
ATOM 890 O O . GLU A 1 111 ? 1.348 -3.676 32.862 1.00 42.00 111 GLU A O 1
#

Radius of gyration: 18.52 Å; chains: 1; bounding box: 40×22×61 Å

Organism: Methanosarcina thermophila (NCBI:txid2210)

Secondary structure (DSSP, 8-state):
-HHHHHHHHHHHHHHHHHHHHHHHHHHHHHHHHHHHHHHHHTT----HHHHHHHHHHHHHHHHHHHHHHHHHHHHH---HHHHHHHHHHHHHHHHHHHHHHHHHHHHTS--

pLDDT: mean 82.74, std 10.0, range [42.0, 96.94]

Sequence (111 aa):
MVSGYMETFLLVFELLFEAVGTAIIIYGGLKATFQLFLREVLKRPYNLEKVRKELTKKVLFGLEFYIVVAILGTLRDPSSQELLLLGGVVLIRTVLGYFLSKEIKEYKLGE